Protein AF-A0A7W0SQP6-F1 (afdb_monomer)

Structure (mmCIF, N/CA/C/O backbone):
data_AF-A0A7W0SQP6-F1
#
_entry.id   AF-A0A7W0SQP6-F1
#
loop_
_atom_site.group_PDB
_atom_site.id
_atom_site.type_symbol
_atom_site.label_atom_id
_atom_site.label_alt_id
_atom_site.label_comp_id
_atom_site.label_asym_id
_atom_site.label_entity_id
_atom_site.label_seq_id
_atom_site.pdbx_PDB_ins_code
_atom_site.Cartn_x
_atom_site.Cartn_y
_atom_site.Cartn_z
_atom_site.occupancy
_atom_site.B_iso_or_equiv
_atom_site.auth_seq_id
_atom_site.auth_comp_id
_atom_site.auth_asym_id
_atom_site.auth_atom_id
_atom_site.pdbx_PDB_model_num
ATOM 1 N N . MET A 1 1 ? 49.316 -2.034 -17.757 1.00 56.44 1 MET A N 1
ATOM 2 C CA . MET A 1 1 ? 48.700 -0.869 -17.067 1.00 56.44 1 MET A CA 1
ATOM 3 C C . MET A 1 1 ? 47.166 -0.838 -17.156 1.00 56.44 1 MET A C 1
ATOM 5 O O . MET A 1 1 ? 46.546 -0.388 -16.203 1.00 56.44 1 MET A O 1
ATOM 9 N N . PHE A 1 2 ? 46.536 -1.341 -18.229 1.00 57.59 2 PHE A N 1
ATOM 10 C CA . PHE A 1 2 ? 4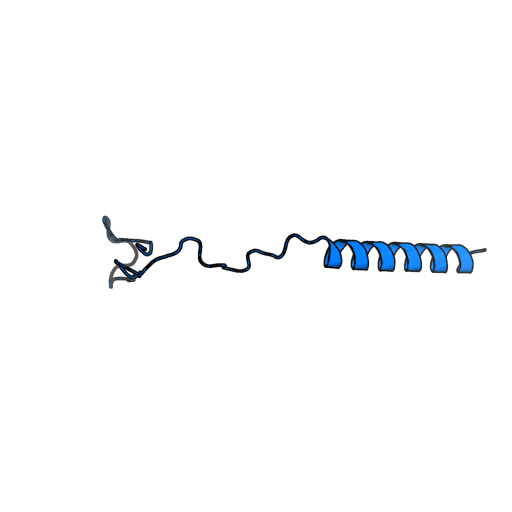5.066 -1.390 -18.363 1.00 57.59 2 PHE A CA 1
ATOM 11 C C . PHE A 1 2 ? 44.368 -2.423 -17.455 1.00 57.59 2 PHE A C 1
ATOM 13 O O . PHE A 1 2 ? 43.314 -2.123 -16.906 1.00 57.59 2 PHE A O 1
ATOM 20 N N . ALA A 1 3 ? 44.988 -3.584 -17.206 1.00 68.25 3 ALA A N 1
ATOM 21 C CA . ALA A 1 3 ? 44.420 -4.632 -16.348 1.00 68.25 3 ALA A CA 1
ATOM 22 C C . ALA A 1 3 ? 44.183 -4.165 -14.899 1.00 68.25 3 ALA A C 1
ATOM 24 O O . ALA A 1 3 ? 43.099 -4.348 -14.368 1.00 68.25 3 ALA A O 1
ATOM 25 N N . LEU A 1 4 ? 45.144 -3.454 -14.291 1.00 74.00 4 LEU A N 1
ATOM 26 C CA . LEU A 1 4 ? 45.002 -2.935 -12.923 1.00 74.00 4 LEU A CA 1
ATOM 27 C C . LEU A 1 4 ? 43.878 -1.890 -12.808 1.00 74.00 4 LEU A C 1
ATOM 29 O O . LEU A 1 4 ? 43.218 -1.800 -11.777 1.00 74.00 4 LEU A O 1
ATOM 33 N N . ARG A 1 5 ? 43.643 -1.104 -13.869 1.00 78.06 5 ARG A N 1
ATOM 34 C CA . ARG A 1 5 ? 42.536 -0.137 -13.931 1.00 78.06 5 ARG A CA 1
ATOM 35 C C . ARG A 1 5 ? 41.187 -0.852 -14.032 1.00 78.06 5 ARG A C 1
ATOM 37 O O . ARG A 1 5 ? 40.271 -0.482 -13.308 1.00 78.06 5 ARG A O 1
ATOM 44 N N . ALA A 1 6 ? 41.096 -1.898 -14.855 1.00 81.44 6 ALA A N 1
ATOM 45 C CA . ALA A 1 6 ? 39.895 -2.722 -14.985 1.00 81.44 6 ALA A CA 1
ATOM 46 C C . ALA A 1 6 ? 39.566 -3.479 -13.685 1.00 81.44 6 ALA A C 1
ATOM 48 O O . ALA A 1 6 ? 38.422 -3.453 -13.241 1.00 81.44 6 ALA A O 1
ATOM 49 N N . THR A 1 7 ? 40.565 -4.069 -13.019 1.00 87.12 7 THR A N 1
ATOM 50 C CA . THR A 1 7 ? 40.383 -4.737 -11.719 1.00 87.12 7 THR A CA 1
ATOM 51 C C . THR A 1 7 ? 39.907 -3.763 -10.643 1.00 87.12 7 THR A C 1
ATOM 53 O O . THR A 1 7 ? 39.005 -4.088 -9.878 1.00 87.12 7 THR A O 1
ATOM 56 N N . ARG A 1 8 ? 40.472 -2.547 -10.597 1.00 90.81 8 ARG A N 1
ATOM 57 C CA . ARG A 1 8 ? 40.029 -1.500 -9.662 1.00 90.81 8 ARG A CA 1
ATOM 58 C C . ARG A 1 8 ? 38.603 -1.044 -9.948 1.00 90.81 8 ARG A C 1
ATOM 60 O O . ARG A 1 8 ? 37.828 -0.916 -9.010 1.00 90.81 8 ARG A O 1
ATOM 67 N N . ALA A 1 9 ? 38.254 -0.831 -11.216 1.00 91.69 9 ALA A N 1
ATOM 68 C CA . ALA A 1 9 ? 36.898 -0.456 -11.604 1.00 91.69 9 ALA A CA 1
ATOM 69 C C . ALA A 1 9 ? 35.886 -1.535 -11.196 1.00 91.69 9 ALA A C 1
ATOM 71 O O . ALA A 1 9 ? 34.897 -1.220 -10.546 1.00 91.69 9 ALA A O 1
ATOM 72 N N . LEU A 1 10 ? 36.184 -2.808 -11.479 1.00 94.12 10 LEU A N 1
ATOM 73 C CA . LEU A 1 10 ? 35.335 -3.930 -11.087 1.00 94.12 10 LEU A CA 1
ATOM 74 C C . LEU A 1 10 ? 35.168 -4.021 -9.564 1.00 94.12 10 LEU A C 1
ATOM 76 O O . LEU A 1 10 ? 34.048 -4.167 -9.085 1.00 94.12 10 LEU A O 1
ATOM 80 N N . ALA A 1 11 ? 36.260 -3.894 -8.805 1.00 95.50 11 ALA A N 1
ATOM 81 C CA . ALA A 1 11 ? 36.205 -3.913 -7.346 1.00 95.50 11 ALA A CA 1
ATOM 82 C C . ALA A 1 11 ? 35.335 -2.773 -6.796 1.00 95.50 11 ALA A C 1
ATOM 84 O O . ALA A 1 11 ? 34.480 -3.019 -5.953 1.00 95.50 11 ALA A O 1
ATOM 85 N N . ILE A 1 12 ? 35.488 -1.552 -7.323 1.00 96.31 12 ILE A N 1
ATOM 86 C CA . ILE A 1 12 ? 34.662 -0.398 -6.937 1.00 96.31 12 ILE A CA 1
ATOM 87 C C . ILE A 1 12 ? 33.187 -0.659 -7.253 1.00 96.31 12 ILE A C 1
ATOM 89 O O . ILE A 1 12 ? 32.334 -0.403 -6.407 1.00 96.31 12 ILE A O 1
ATOM 93 N N . THR A 1 13 ? 32.874 -1.193 -8.435 1.00 96.88 13 THR A N 1
ATOM 94 C CA . THR A 1 13 ? 31.493 -1.511 -8.817 1.00 96.88 13 THR A CA 1
ATOM 95 C C . THR A 1 13 ? 30.884 -2.565 -7.897 1.00 96.88 13 THR A C 1
ATOM 97 O O . THR A 1 13 ? 29.769 -2.376 -7.419 1.00 96.88 13 THR A O 1
ATOM 100 N N . ILE A 1 14 ? 31.613 -3.643 -7.596 1.00 97.12 14 ILE A N 1
ATOM 101 C CA . ILE A 1 14 ? 31.142 -4.690 -6.679 1.00 97.12 14 ILE A CA 1
ATOM 102 C C . ILE A 1 14 ? 30.915 -4.110 -5.281 1.00 97.12 14 ILE A C 1
ATOM 104 O O . ILE A 1 14 ? 29.867 -4.351 -4.686 1.00 97.12 14 ILE A O 1
ATOM 108 N N . SER A 1 15 ? 31.856 -3.313 -4.768 1.00 96.75 15 SER A N 1
ATOM 109 C CA . SER A 1 15 ? 31.713 -2.661 -3.465 1.00 96.75 15 SER A CA 1
ATOM 110 C C . SER A 1 15 ? 30.525 -1.701 -3.425 1.00 96.75 15 SER A C 1
ATOM 112 O O . SER A 1 15 ? 29.789 -1.701 -2.443 1.00 96.75 15 SER A O 1
ATOM 114 N N . ALA A 1 16 ? 30.295 -0.925 -4.487 1.00 95.81 16 ALA A N 1
ATOM 115 C CA . ALA A 1 16 ? 29.146 -0.031 -4.583 1.00 95.81 16 ALA A CA 1
ATOM 116 C C . ALA A 1 16 ? 27.821 -0.810 -4.588 1.00 95.81 16 ALA A C 1
ATOM 118 O O . ALA A 1 16 ? 26.913 -0.457 -3.842 1.00 95.81 16 ALA A O 1
ATOM 119 N N . ILE A 1 17 ? 27.726 -1.902 -5.356 1.00 94.88 17 ILE A N 1
ATOM 120 C CA . ILE A 1 17 ? 26.536 -2.767 -5.380 1.00 94.88 17 ILE A CA 1
ATOM 121 C C . ILE A 1 17 ? 26.289 -3.379 -3.996 1.00 94.88 17 ILE A C 1
ATOM 123 O O . ILE A 1 17 ? 25.182 -3.286 -3.467 1.00 94.88 17 ILE A O 1
ATOM 127 N N . ALA A 1 18 ? 27.324 -3.956 -3.383 1.00 94.56 18 ALA A N 1
ATOM 128 C CA . ALA A 1 18 ? 27.224 -4.557 -2.057 1.00 94.56 18 ALA A CA 1
ATOM 129 C C . ALA A 1 18 ? 26.768 -3.534 -1.008 1.00 94.56 18 ALA A C 1
ATOM 131 O O . ALA A 1 18 ? 25.882 -3.829 -0.208 1.00 94.56 18 ALA A O 1
ATOM 132 N N . TRP A 1 19 ? 27.315 -2.316 -1.059 1.00 93.50 19 TRP A N 1
ATOM 133 C CA . TRP A 1 19 ? 26.894 -1.221 -0.193 1.00 93.50 19 TRP A CA 1
ATOM 134 C C . TRP A 1 19 ? 25.421 -0.868 -0.412 1.00 93.50 19 TRP A C 1
ATOM 136 O O . TRP A 1 19 ? 24.656 -0.868 0.544 1.00 93.50 19 TRP A O 1
ATOM 146 N N . THR A 1 20 ? 24.987 -0.664 -1.661 1.00 88.44 20 THR A N 1
ATOM 147 C CA . THR A 1 20 ? 23.582 -0.336 -1.954 1.00 88.44 20 THR A CA 1
ATOM 148 C C . THR A 1 20 ? 22.600 -1.407 -1.486 1.00 88.44 20 THR A C 1
ATOM 150 O O . THR A 1 20 ? 21.528 -1.059 -1.009 1.00 88.44 20 THR A O 1
ATOM 153 N N . LEU A 1 21 ? 22.956 -2.692 -1.568 1.00 85.75 21 LEU A N 1
ATOM 154 C CA . LEU A 1 21 ? 22.109 -3.791 -1.095 1.00 85.75 21 LEU A CA 1
ATOM 155 C C . LEU A 1 21 ? 22.064 -3.872 0.435 1.00 85.75 21 LEU A C 1
ATOM 157 O O . LEU A 1 21 ? 21.014 -4.165 0.998 1.00 85.75 21 LEU A O 1
ATOM 161 N N . ALA A 1 22 ? 23.189 -3.611 1.104 1.00 87.31 22 ALA A N 1
ATOM 162 C CA . ALA A 1 22 ? 23.283 -3.659 2.561 1.00 87.31 22 ALA A CA 1
ATOM 163 C C . ALA A 1 22 ? 22.650 -2.435 3.240 1.00 87.31 22 ALA A C 1
ATOM 165 O O . ALA A 1 22 ? 22.171 -2.542 4.367 1.00 87.31 22 ALA A O 1
ATOM 166 N N . THR A 1 23 ? 22.664 -1.274 2.575 1.00 83.94 23 THR A N 1
ATOM 167 C CA . THR A 1 23 ? 22.167 -0.008 3.132 1.00 83.94 23 THR A CA 1
ATOM 168 C C . THR A 1 23 ? 20.877 0.484 2.501 1.00 83.94 23 THR A C 1
ATOM 170 O O . THR A 1 23 ? 20.410 1.561 2.874 1.00 83.94 23 THR A O 1
ATOM 173 N N . ALA A 1 24 ? 20.300 -0.233 1.535 1.00 75.06 24 ALA A N 1
ATOM 174 C CA . ALA A 1 24 ? 18.934 0.050 1.130 1.00 75.06 24 ALA A CA 1
ATOM 175 C C . ALA A 1 24 ? 18.071 -0.058 2.388 1.00 75.06 24 ALA A C 1
ATOM 177 O O . ALA A 1 24 ? 17.953 -1.136 2.973 1.00 75.06 24 ALA A O 1
ATOM 178 N N . SER A 1 25 ? 17.489 1.067 2.822 1.00 68.88 25 SER A N 1
ATOM 179 C CA . SER A 1 25 ? 16.355 1.031 3.740 1.00 68.88 25 SER A CA 1
ATOM 180 C C . SER A 1 25 ? 15.407 0.018 3.132 1.00 68.88 25 SER A C 1
ATOM 182 O O . SER A 1 25 ? 15.019 0.225 1.976 1.00 68.88 25 SER A O 1
ATOM 184 N N . GLY A 1 26 ? 15.135 -1.090 3.835 1.00 69.06 26 GLY A N 1
ATOM 185 C CA . GLY A 1 26 ? 14.246 -2.116 3.309 1.00 69.06 26 GLY A CA 1
ATOM 186 C C . GLY 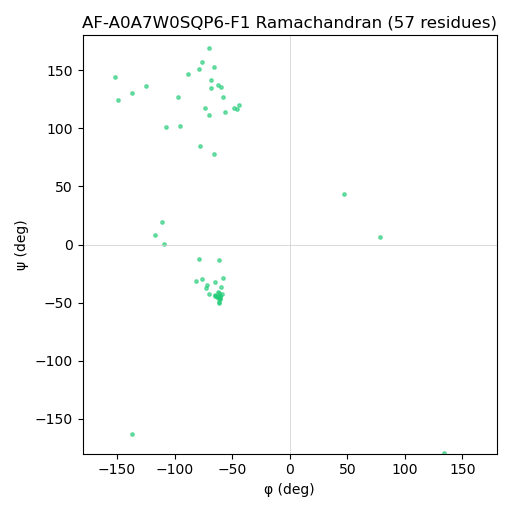A 1 26 ? 13.056 -1.385 2.722 1.00 69.06 26 GLY A C 1
ATOM 187 O O . GLY A 1 26 ? 12.473 -0.552 3.425 1.00 69.06 26 GLY A O 1
ATOM 188 N N . ALA A 1 27 ? 12.802 -1.564 1.417 1.00 62.25 27 ALA A N 1
ATOM 189 C CA . ALA A 1 27 ? 11.571 -1.065 0.833 1.00 62.25 27 ALA A CA 1
ATOM 190 C C . ALA A 1 27 ? 10.518 -1.507 1.838 1.00 62.25 27 ALA A C 1
ATOM 192 O O . ALA A 1 27 ? 10.471 -2.700 2.148 1.00 62.25 27 ALA A O 1
ATOM 193 N N . GLN A 1 28 ? 9.829 -0.559 2.480 1.00 63.28 28 GLN A N 1
ATOM 194 C CA . GLN A 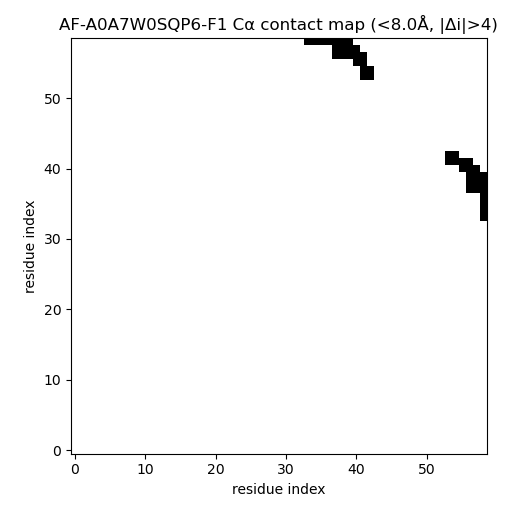1 28 ? 8.729 -0.865 3.384 1.00 63.28 28 GLN A CA 1
ATOM 195 C C . GLN A 1 28 ? 7.681 -1.452 2.452 1.00 63.28 28 GLN A C 1
ATOM 197 O O . GLN A 1 28 ? 6.854 -0.735 1.898 1.00 63.28 28 GLN A O 1
ATOM 202 N N . ALA A 1 29 ? 7.889 -2.710 2.081 1.00 60.59 29 ALA A N 1
ATOM 203 C CA . ALA A 1 29 ? 7.343 -3.324 0.899 1.00 60.59 29 ALA A CA 1
ATOM 204 C C . ALA A 1 29 ? 5.919 -3.630 1.283 1.00 60.59 29 ALA A C 1
ATOM 206 O O . ALA A 1 29 ? 5.657 -4.689 1.834 1.00 60.59 29 ALA A O 1
ATOM 207 N N . TRP A 1 30 ? 5.047 -2.636 1.124 1.00 70.00 30 TRP A N 1
ATOM 208 C CA . TRP A 1 30 ? 3.666 -2.736 1.565 1.00 70.00 30 TRP A CA 1
ATOM 209 C C . TRP A 1 30 ? 3.548 -3.292 2.993 1.00 70.00 30 TRP A C 1
ATOM 211 O O . TRP A 1 30 ? 2.733 -4.164 3.282 1.00 70.00 30 TRP A O 1
ATOM 2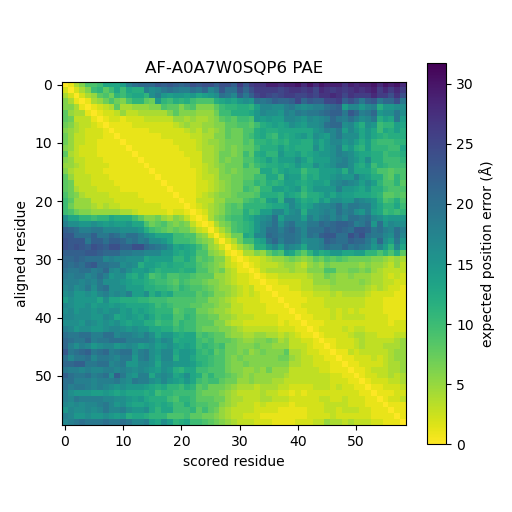21 N N . ALA A 1 31 ? 4.405 -2.801 3.895 1.00 76.81 31 ALA A N 1
ATOM 222 C CA . ALA A 1 31 ? 4.203 -3.065 5.308 1.00 76.81 31 ALA A CA 1
ATOM 223 C C . ALA A 1 31 ? 2.866 -2.434 5.707 1.00 76.81 31 ALA A C 1
ATOM 225 O O . ALA A 1 31 ? 2.539 -1.328 5.264 1.00 76.81 31 ALA A O 1
ATOM 226 N N . TRP A 1 32 ? 2.084 -3.162 6.497 1.00 84.00 32 TRP A N 1
ATOM 227 C CA . TRP A 1 32 ? 0.801 -2.665 6.968 1.00 84.00 32 TRP A CA 1
ATOM 228 C C . TRP A 1 32 ? 1.024 -1.351 7.737 1.00 84.00 32 TRP A C 1
ATOM 230 O O . TRP A 1 32 ? 1.904 -1.309 8.599 1.00 84.00 32 TRP A O 1
ATOM 240 N N . PRO A 1 33 ? 0.319 -0.255 7.396 1.00 83.06 33 PRO A N 1
ATOM 241 C CA . PRO A 1 33 ? 0.684 1.077 7.879 1.00 83.06 33 PRO A CA 1
ATOM 242 C C . PRO A 1 33 ? 0.230 1.359 9.317 1.00 83.06 33 PRO A C 1
ATOM 244 O O . PRO A 1 33 ? 0.651 2.363 9.889 1.00 83.06 33 PRO A O 1
ATOM 247 N N . ALA A 1 34 ? -0.644 0.523 9.881 1.00 87.69 34 ALA A N 1
ATOM 248 C CA . ALA A 1 34 ? -1.241 0.721 11.196 1.00 87.69 34 ALA A CA 1
ATOM 249 C C . ALA A 1 34 ? -1.614 -0.619 11.841 1.00 87.69 34 ALA A C 1
ATOM 251 O O . ALA A 1 34 ? -2.062 -1.525 11.150 1.00 87.69 34 ALA A O 1
ATOM 252 N N . ASP A 1 35 ? -1.473 -0.732 13.158 1.00 90.81 35 ASP A N 1
ATOM 253 C CA . ASP A 1 35 ? -1.955 -1.887 13.921 1.00 90.81 35 ASP A CA 1
ATOM 254 C C . ASP A 1 35 ? -3.474 -1.795 14.158 1.00 90.81 35 ASP A C 1
ATOM 256 O O . ASP A 1 35 ? -4.007 -0.694 14.280 1.00 90.81 35 ASP A O 1
ATOM 260 N N . GLY A 1 36 ? -4.163 -2.934 14.283 1.00 93.25 36 GLY A N 1
ATOM 261 C CA . GLY A 1 36 ? -5.598 -2.979 14.600 1.00 93.25 36 GLY A CA 1
ATOM 262 C C . GLY A 1 36 ? -6.405 -3.940 13.726 1.00 93.25 36 GLY A C 1
ATOM 263 O O . GLY A 1 36 ? -5.854 -4.642 12.876 1.00 93.25 36 GLY A O 1
ATOM 264 N N . GLU A 1 37 ? -7.713 -3.998 13.975 1.00 95.06 37 GLU A N 1
ATOM 265 C CA . GLU A 1 37 ? -8.672 -4.769 13.174 1.00 95.06 37 GLU A CA 1
ATOM 266 C C . GLU A 1 37 ? -9.197 -3.913 12.020 1.00 95.06 37 GLU A C 1
ATOM 268 O O . GLU A 1 37 ? -9.392 -2.721 12.173 1.00 95.06 37 GLU A O 1
ATOM 273 N N . VAL A 1 38 ? -9.495 -4.512 10.870 1.00 95.19 38 VAL A N 1
ATOM 274 C CA . VAL A 1 38 ? -10.162 -3.783 9.785 1.00 95.19 38 VAL A CA 1
ATOM 275 C C . VAL A 1 38 ? -11.610 -3.470 10.175 1.00 95.19 38 VAL A C 1
ATOM 277 O O . VAL A 1 38 ? -12.454 -4.362 10.230 1.00 95.19 38 VAL A O 1
ATOM 280 N N . LEU A 1 39 ? -11.918 -2.192 10.386 1.00 96.06 39 LEU A N 1
ATOM 281 C CA . LEU A 1 39 ? -13.270 -1.703 10.676 1.00 96.06 39 LEU A CA 1
ATOM 282 C C . LEU A 1 39 ? -14.112 -1.546 9.405 1.00 96.06 39 LEU A C 1
ATOM 284 O O . LEU A 1 39 ? -15.339 -1.687 9.437 1.00 96.06 39 LEU A O 1
ATOM 288 N N . ARG A 1 40 ? -13.463 -1.226 8.278 1.00 94.88 40 ARG A N 1
ATOM 289 C CA . ARG A 1 40 ? -14.116 -1.102 6.971 1.00 94.88 40 ARG A CA 1
ATOM 290 C C . ARG A 1 40 ? -13.171 -1.486 5.844 1.00 94.88 40 ARG A C 1
ATOM 292 O O . ARG A 1 40 ? -12.109 -0.899 5.678 1.00 94.88 40 ARG A O 1
ATOM 299 N N . GLU A 1 41 ? -13.607 -2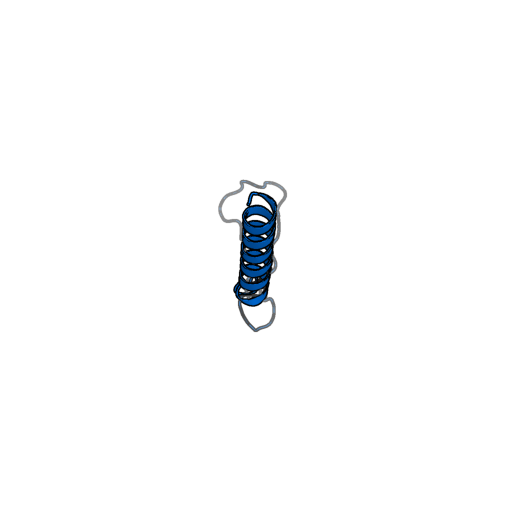.434 5.026 1.00 93.44 41 GLU A N 1
ATOM 300 C CA . GLU A 1 41 ? -12.870 -2.875 3.847 1.00 93.44 41 GLU A CA 1
ATOM 301 C C . GLU A 1 41 ? -12.967 -1.879 2.682 1.00 93.44 41 GLU A C 1
ATOM 303 O O . GLU A 1 41 ? -13.934 -1.122 2.535 1.00 93.44 41 GLU A O 1
ATOM 308 N N . PHE A 1 42 ? -11.985 -1.960 1.786 1.00 93.19 42 PHE A N 1
ATOM 309 C CA . PHE A 1 42 ? -12.087 -1.363 0.463 1.00 93.19 42 PHE A CA 1
ATOM 310 C C . PHE A 1 42 ? -13.143 -2.105 -0.364 1.00 93.19 42 PHE A C 1
ATOM 312 O O . PHE A 1 42 ? -13.132 -3.331 -0.445 1.00 93.19 42 PHE A O 1
ATOM 319 N N . SER A 1 43 ? -14.008 -1.360 -1.052 1.00 90.31 43 SER A N 1
ATOM 320 C CA . SER A 1 43 ? -14.988 -1.922 -1.981 1.00 90.31 43 SER A CA 1
ATOM 321 C C . SER A 1 43 ? -15.061 -1.086 -3.252 1.00 90.31 43 SER A C 1
ATOM 323 O O . SER A 1 43 ? -15.186 0.140 -3.207 1.00 90.31 43 SER A O 1
ATOM 325 N N . LEU A 1 44 ? -14.981 -1.757 -4.400 1.00 89.81 44 LEU A N 1
ATOM 326 C CA . LEU A 1 44 ? -15.188 -1.144 -5.704 1.00 89.81 44 LEU A CA 1
ATOM 327 C C . LEU A 1 44 ? -16.646 -1.371 -6.114 1.00 89.81 44 LEU A C 1
ATOM 329 O O . LEU A 1 44 ? -17.002 -2.467 -6.538 1.00 89.81 44 LEU A O 1
ATOM 333 N N . GLY A 1 45 ? -17.488 -0.347 -5.965 1.00 88.31 45 GLY A N 1
ATOM 334 C CA . GLY A 1 45 ? -18.886 -0.419 -6.398 1.00 88.31 45 GLY A CA 1
ATOM 335 C C . GLY A 1 45 ? -19.044 -0.432 -7.925 1.00 88.31 45 GLY A C 1
ATOM 336 O O . GLY A 1 45 ? -18.112 -0.109 -8.663 1.00 88.31 45 GLY A O 1
ATOM 337 N N . ASP A 1 46 ? -20.260 -0.725 -8.397 1.00 92.56 46 ASP A N 1
ATOM 338 C CA . ASP A 1 46 ? -20.584 -0.900 -9.827 1.00 92.56 46 ASP A CA 1
ATOM 339 C C . ASP A 1 46 ? -20.265 0.316 -10.710 1.00 92.56 46 ASP A C 1
ATOM 341 O O . ASP A 1 46 ? -19.983 0.176 -11.899 1.00 92.56 46 ASP A O 1
ATOM 345 N N . ASN A 1 47 ? -20.308 1.526 -10.142 1.00 92.19 47 ASN A N 1
ATOM 346 C CA . ASN A 1 47 ? -19.845 2.743 -10.801 1.00 92.19 47 ASN A CA 1
ATOM 347 C C . ASN A 1 47 ? -18.524 3.192 -10.161 1.00 92.19 47 ASN A C 1
ATOM 349 O O . ASN A 1 47 ? -18.561 3.869 -9.130 1.00 92.19 47 ASN A O 1
ATOM 353 N N . PRO A 1 48 ? -17.361 2.924 -10.782 1.00 87.50 48 PRO A N 1
ATOM 354 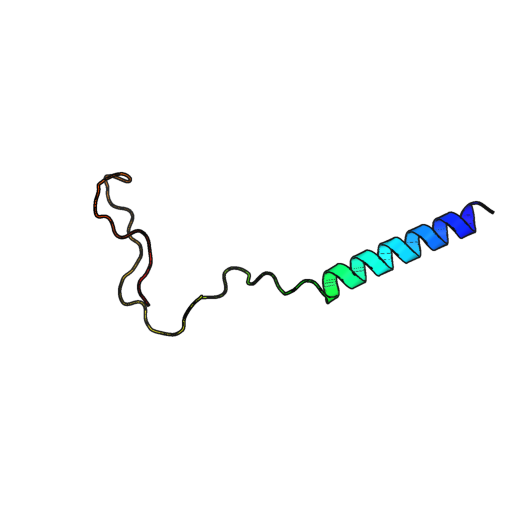C CA . PRO A 1 48 ? -16.057 3.279 -10.231 1.00 87.50 48 PRO A CA 1
ATOM 355 C C . PRO A 1 48 ? -15.841 4.774 -10.017 1.00 87.50 48 PRO A C 1
ATOM 357 O O . PRO A 1 48 ? -14.897 5.128 -9.321 1.00 87.50 48 PRO A O 1
ATOM 360 N N . TYR A 1 49 ? -16.687 5.649 -10.563 1.00 89.56 49 TYR A N 1
ATOM 361 C CA . TYR A 1 49 ? -16.564 7.106 -10.462 1.00 89.56 49 TYR A CA 1
ATOM 362 C C . TYR A 1 49 ? -17.731 7.766 -9.721 1.00 89.56 49 TYR A C 1
ATOM 364 O O . TYR A 1 49 ? -17.810 8.993 -9.681 1.00 89.56 49 TYR A O 1
ATOM 372 N N . ALA A 1 50 ? -18.627 6.988 -9.102 1.00 91.44 50 ALA A N 1
ATOM 373 C CA . ALA A 1 50 ? -19.670 7.565 -8.260 1.00 91.44 50 ALA A CA 1
ATOM 374 C C . ALA A 1 50 ? -19.048 8.365 -7.102 1.00 91.44 50 ALA A C 1
ATOM 376 O O . ALA A 1 50 ? -18.092 7.912 -6.457 1.00 91.44 50 ALA A O 1
ATOM 377 N N . GLY A 1 51 ? -19.599 9.556 -6.856 1.00 92.88 51 GLY A N 1
ATOM 378 C CA . GLY A 1 51 ? -19.197 10.422 -5.751 1.00 92.88 51 GLY A CA 1
ATOM 379 C C . GLY A 1 51 ? -19.524 9.806 -4.389 1.00 92.88 51 GLY A C 1
ATOM 380 O O . GLY A 1 51 ? -20.451 9.010 -4.266 1.00 92.88 51 GLY A O 1
ATOM 381 N N . GLY A 1 52 ? -18.751 10.172 -3.363 1.00 89.38 52 GLY A N 1
ATOM 382 C CA . GLY A 1 52 ? -18.973 9.722 -1.982 1.00 89.38 52 GLY A CA 1
ATOM 383 C C . GLY A 1 52 ? -18.501 8.298 -1.664 1.00 89.38 52 GLY A C 1
ATOM 384 O O . GLY A 1 52 ? -18.741 7.816 -0.563 1.00 89.38 52 GLY A O 1
ATOM 385 N N . GLN A 1 53 ? -17.824 7.617 -2.592 1.00 91.19 53 GLN A N 1
ATOM 386 C CA . GLN A 1 53 ? -17.279 6.287 -2.324 1.00 91.19 53 GLN A CA 1
ATOM 387 C C . GLN A 1 53 ? -16.128 6.312 -1.316 1.00 91.19 53 GLN A C 1
ATOM 389 O O . GLN A 1 53 ? -15.252 7.176 -1.370 1.00 91.19 53 GLN A O 1
ATOM 394 N N . HIS A 1 54 ? -16.105 5.301 -0.450 1.00 93.00 54 HIS A N 1
ATOM 395 C CA . HIS A 1 54 ? -14.975 5.003 0.416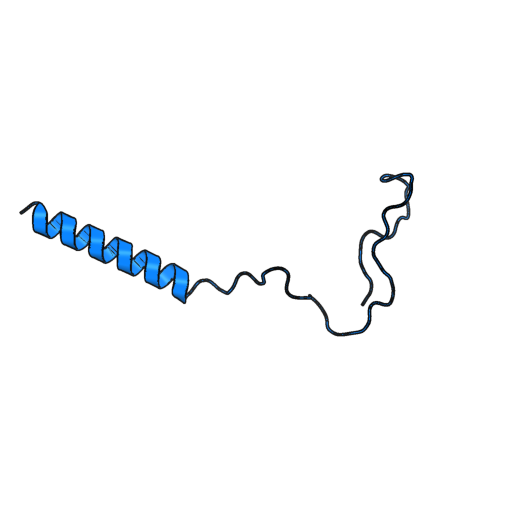 1.00 93.00 54 HIS A CA 1
ATOM 396 C C . HIS A 1 54 ? -13.847 4.384 -0.423 1.00 93.00 54 HIS A C 1
ATOM 398 O O . HIS A 1 54 ? -14.035 3.346 -1.050 1.00 93.00 54 HIS A O 1
ATOM 404 N N . ARG A 1 55 ? -12.693 5.056 -0.496 1.00 91.12 55 ARG A N 1
ATOM 405 C CA . ARG A 1 55 ? -11.564 4.676 -1.373 1.00 91.12 55 ARG A CA 1
ATOM 406 C C . ARG A 1 55 ? -10.348 4.161 -0.606 1.00 91.12 55 ARG A C 1
ATOM 408 O O . ARG A 1 55 ? -9.241 4.195 -1.134 1.00 91.12 55 ARG A O 1
ATOM 415 N N . GLY A 1 56 ? -10.553 3.734 0.632 1.00 91.81 56 GLY A N 1
ATOM 416 C CA . GLY A 1 56 ? -9.502 3.244 1.512 1.00 91.81 56 GLY A CA 1
ATOM 417 C C . GLY A 1 56 ? -9.937 1.993 2.257 1.00 91.81 56 GLY A C 1
ATOM 418 O O . GLY A 1 56 ? -10.889 1.326 1.856 1.00 91.81 56 GLY A O 1
ATOM 419 N N . VAL A 1 57 ? -9.194 1.703 3.315 1.00 94.06 57 VAL A N 1
ATOM 420 C CA . VAL A 1 57 ? -9.515 0.723 4.349 1.00 94.06 57 VAL A CA 1
ATOM 421 C C . VAL A 1 57 ? -9.448 1.485 5.667 1.00 94.06 57 VAL A C 1
ATOM 423 O O . VAL A 1 57 ? -8.510 2.265 5.857 1.00 94.06 57 VAL A O 1
ATOM 426 N N . ASP A 1 58 ? -10.415 1.265 6.549 1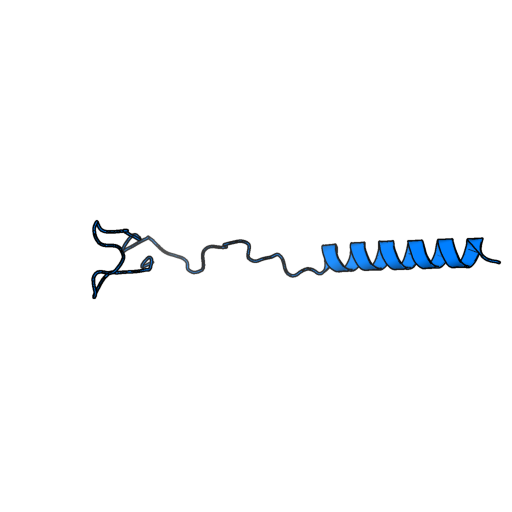.00 94.69 58 ASP A N 1
ATOM 427 C CA . ASP A 1 58 ? -10.365 1.767 7.921 1.00 94.69 58 ASP A CA 1
ATOM 428 C C . ASP A 1 58 ? -9.844 0.642 8.829 1.00 94.69 58 ASP A C 1
ATOM 430 O O . ASP A 1 58 ? -10.371 -0.474 8.792 1.00 94.69 58 ASP A O 1
ATOM 434 N N . ILE A 1 59 ? -8.807 0.949 9.610 1.00 93.19 59 ILE A N 1
ATOM 435 C CA . ILE A 1 59 ? -8.203 0.108 10.661 1.00 93.19 59 ILE A CA 1
ATOM 436 C C . ILE A 1 59 ? -8.610 0.670 12.025 1.00 93.19 59 ILE A C 1
ATOM 438 O O . ILE A 1 59 ? -8.755 1.913 12.101 1.00 93.19 59 ILE A O 1
#

pLDDT: mean 86.3, std 10.95, range [56.44, 97.12]

Solvent-accessible surface area (backbone atoms only — not comparable to full-atom values): 3918 Å² total; per-residue (Å²): 119,67,64,66,52,51,55,50,51,51,51,51,50,52,50,51,52,53,48,52,68,73,66,49,71,71,71,74,73,80,57,79,92,68,86,76,61,79,77,37,76,65,63,86,58,100,58,87,78,56,83,91,64,65,90,50,67,42,94

Mean predicted aligned error: 9.66 Å

Foldseek 3Di:
DVVVVVVVVVVVVVVVVVCCVVPVPPPCVPVPPDDDDFPADADCDPDNPDPPHDHHIHD

Secondary structure (DSSP, 8-state):
-HHHHH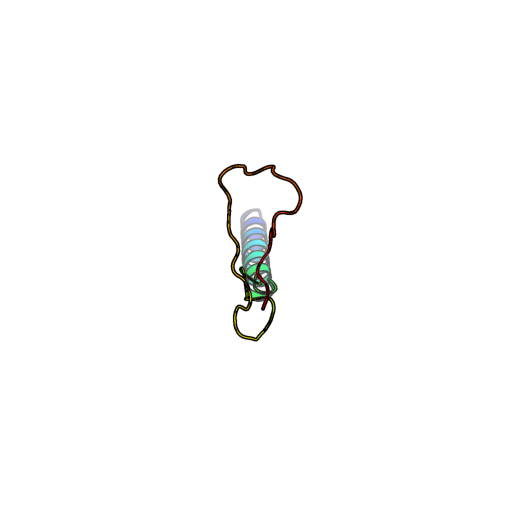HHHHHHHHHHHHHHHHHS-----S--SS-S--SB-----SSTT-TT---S-B-

Radius of gyration: 24.2 Å; Cα contacts (8 Å, |Δi|>4): 22; chains: 1; bounding box: 69×15×33 Å

Sequence (59 aa):
MFALRATRALAITISAIAWTLATASGAQAWAWPADGEVLREFSLGDNPYAGGQHRGVDI